Protein AF-A0A934VCU6-F1 (afdb_monomer_lite)

Foldseek 3Di:
DDDDDPPDDDDDDDPPDPLVQFDWDAPVPDPQWIWGADPVDGPDTKIKHQPPPVRLIDIPDPCCVPQQVVLCVVPVDRDDQCPDDDRGHHDSRSVSSVVVCCVPPVVVVVVCVVVDPPDD

Sequence (120 aa):
MAAETASKRAKVNDRWTEYDPPWVEPDGSAPFRYRVESKSMPDLWYLVDLTARNGHGRCSCIHFQTVADPNYRRHGSWIPYAPKRQGVSECKHLRAAWDYHHLHVTVPMMDRFKNGIPAA

pLDDT: mean 73.7, std 18.12, range [33.09, 93.62]

Secondary structure (DSSP, 8-state):
--------------TT----PPPEEE-SSSTTEEEEE-TTSTT-EEEEESSHHHHT-EE-SHHIIIIIHHHHHHH-S---S-SSSSS--S-HHHHHHHHHHIIIIIHHHHHHHHT-PPP-

Radius of gyration: 16.82 Å; chains: 1; bounding box: 47×36×52 Å

Structure (mmCIF, N/CA/C/O backbone):
data_AF-A0A934VCU6-F1
#
_entry.id   AF-A0A934VCU6-F1
#
loop_
_atom_site.group_PDB
_atom_site.id
_atom_site.type_symbol
_atom_site.label_atom_id
_atom_site.label_alt_id
_atom_site.label_comp_id
_atom_site.label_asym_id
_atom_site.label_entity_id
_atom_site.label_seq_id
_atom_site.pdbx_PDB_ins_code
_atom_site.Cartn_x
_atom_site.Cartn_y
_atom_site.Cartn_z
_atom_site.occupancy
_atom_site.B_iso_or_equiv
_atom_site.auth_seq_id
_atom_site.auth_comp_id
_atom_site.auth_asym_id
_atom_site.auth_atom_id
_atom_site.pdbx_PDB_model_num
ATOM 1 N N . MET A 1 1 ? 21.300 2.777 30.089 1.00 36.25 1 MET A N 1
ATOM 2 C CA . MET A 1 1 ? 19.916 2.742 29.57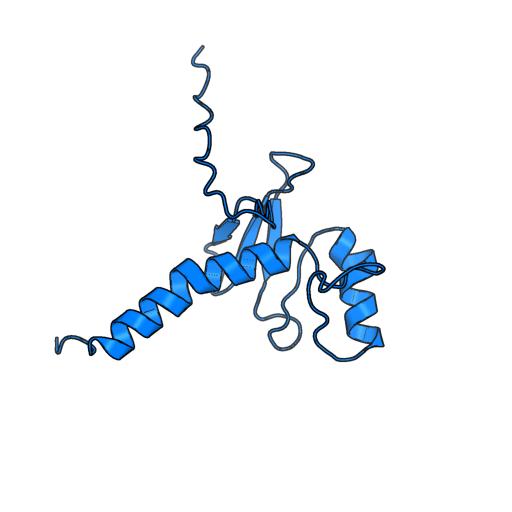5 1.00 36.25 1 MET A CA 1
ATOM 3 C C . MET A 1 1 ? 19.849 3.727 28.420 1.00 36.25 1 MET A C 1
ATOM 5 O O . MET A 1 1 ? 19.792 4.924 28.662 1.00 36.25 1 MET A O 1
ATOM 9 N N . ALA A 1 2 ? 20.041 3.240 27.194 1.00 36.16 2 ALA A N 1
ATOM 10 C CA . ALA A 1 2 ? 20.062 4.070 25.994 1.00 36.16 2 ALA A CA 1
ATOM 11 C C . ALA A 1 2 ? 18.617 4.351 25.563 1.00 36.16 2 ALA A C 1
ATOM 13 O O . ALA A 1 2 ? 17.882 3.417 25.260 1.00 36.16 2 ALA A O 1
ATOM 14 N N . ALA A 1 3 ? 18.205 5.618 25.601 1.00 40.25 3 ALA A N 1
ATOM 15 C CA . ALA A 1 3 ? 16.949 6.058 25.012 1.00 40.25 3 ALA A CA 1
ATOM 16 C C . ALA A 1 3 ? 17.171 6.229 23.506 1.00 40.25 3 ALA A C 1
ATOM 18 O O . ALA A 1 3 ? 17.937 7.089 23.070 1.00 40.25 3 ALA A O 1
ATOM 19 N N . GLU A 1 4 ? 16.545 5.341 22.744 1.00 37.84 4 GLU A N 1
ATOM 20 C CA . GLU A 1 4 ? 16.598 5.258 21.292 1.00 37.84 4 GLU A CA 1
ATOM 21 C C . GLU A 1 4 ? 16.019 6.533 20.665 1.00 37.84 4 GLU A C 1
ATOM 23 O O . GLU A 1 4 ? 14.909 6.975 20.969 1.00 37.84 4 GLU A O 1
ATOM 28 N N . THR A 1 5 ? 16.814 7.176 19.818 1.00 41.59 5 THR A N 1
ATOM 29 C CA . THR A 1 5 ? 16.475 8.419 19.131 1.00 41.59 5 THR A CA 1
ATOM 30 C C . THR A 1 5 ? 15.396 8.171 18.081 1.00 41.59 5 THR A C 1
ATOM 32 O O . THR A 1 5 ? 15.696 7.744 16.968 1.00 41.59 5 THR A O 1
ATOM 35 N N . ALA A 1 6 ? 14.145 8.500 18.406 1.00 40.62 6 ALA A N 1
ATOM 36 C CA . ALA A 1 6 ? 13.079 8.644 17.420 1.00 40.62 6 ALA A CA 1
ATOM 37 C C . ALA A 1 6 ? 13.445 9.767 16.428 1.00 40.62 6 ALA A C 1
ATOM 39 O O . ALA A 1 6 ? 13.388 10.958 16.750 1.00 40.62 6 ALA A O 1
ATOM 40 N N . SER A 1 7 ? 13.867 9.376 15.224 1.00 39.84 7 SER A N 1
ATOM 41 C CA . SER A 1 7 ? 14.200 10.280 14.122 1.00 39.84 7 SER A CA 1
ATOM 42 C C . SER A 1 7 ? 12.960 11.081 13.711 1.00 39.84 7 SER A C 1
ATOM 44 O O . SER A 1 7 ? 11.992 10.542 13.174 1.00 39.84 7 SER A O 1
ATOM 46 N N . LYS A 1 8 ? 12.951 12.385 14.008 1.00 46.06 8 LYS A N 1
ATOM 47 C CA . LYS A 1 8 ? 11.845 13.285 13.656 1.00 46.06 8 L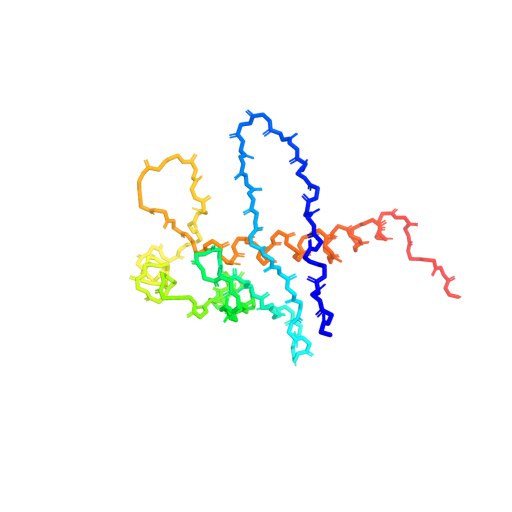YS A CA 1
ATOM 48 C C . LYS A 1 8 ? 11.832 13.514 12.140 1.00 46.06 8 LYS A C 1
ATOM 50 O O . LYS A 1 8 ? 12.736 14.136 11.591 1.00 46.06 8 LYS A O 1
ATOM 55 N N . ARG A 1 9 ? 10.778 13.019 11.484 1.00 51.84 9 ARG A N 1
ATOM 56 C CA . ARG A 1 9 ? 10.497 13.138 10.043 1.00 51.84 9 ARG A CA 1
ATOM 57 C C . ARG A 1 9 ? 10.503 14.602 9.579 1.00 51.84 9 ARG A C 1
ATOM 59 O O . ARG A 1 9 ? 9.825 15.445 10.167 1.00 51.84 9 ARG A O 1
ATOM 66 N N . ALA A 1 10 ? 11.214 14.894 8.490 1.00 39.88 10 ALA A N 1
ATOM 67 C CA . ALA A 1 10 ? 11.125 16.185 7.815 1.00 39.88 10 ALA A CA 1
ATOM 68 C C . ALA A 1 10 ? 9.755 16.317 7.125 1.00 39.88 10 ALA A C 1
ATOM 70 O O . ALA A 1 10 ? 9.396 15.501 6.274 1.00 39.88 10 ALA A O 1
ATOM 71 N N . LYS A 1 11 ? 8.978 17.333 7.518 1.00 39.59 11 LYS A N 1
ATOM 72 C CA . LYS A 1 11 ? 7.692 17.670 6.895 1.00 39.59 11 LYS A CA 1
ATOM 73 C C . LYS A 1 11 ? 7.946 18.368 5.560 1.00 39.59 11 LYS A C 1
ATOM 75 O O . LYS A 1 11 ? 8.466 19.481 5.547 1.00 39.59 11 LYS A O 1
ATOM 80 N N . VAL A 1 12 ? 7.565 17.738 4.452 1.00 38.97 12 VAL A N 1
ATOM 81 C CA . VAL A 1 12 ? 7.531 18.392 3.137 1.00 38.97 12 VAL A CA 1
ATOM 82 C C . VAL A 1 12 ? 6.135 18.987 2.968 1.00 38.97 12 VAL A C 1
ATOM 84 O O . VAL A 1 12 ? 5.142 18.264 2.955 1.00 38.97 12 VAL A O 1
ATOM 87 N N . ASN A 1 13 ? 6.066 20.317 2.972 1.00 33.09 13 ASN A N 1
ATOM 88 C CA . ASN A 1 13 ? 4.831 21.097 3.008 1.00 33.09 13 ASN A CA 1
ATOM 89 C C . ASN A 1 13 ? 4.371 21.441 1.586 1.00 33.09 13 ASN A C 1
ATOM 91 O O . ASN A 1 13 ? 5.097 22.139 0.886 1.00 33.09 13 ASN A O 1
ATOM 95 N N . ASP A 1 14 ? 3.136 21.074 1.234 1.00 34.66 14 ASP A N 1
ATOM 96 C CA . ASP A 1 14 ? 2.368 21.729 0.172 1.00 34.66 14 ASP A CA 1
ATOM 97 C C . ASP A 1 14 ? 1.000 22.176 0.704 1.00 34.66 14 ASP A C 1
ATOM 99 O O . ASP A 1 14 ? 0.301 21.479 1.443 1.00 34.66 14 ASP A O 1
ATOM 103 N N . ARG A 1 15 ? 0.644 23.406 0.335 1.00 35.72 15 ARG A N 1
ATOM 104 C CA . ARG A 1 15 ? -0.196 24.365 1.075 1.00 35.72 15 ARG A CA 1
ATOM 105 C C . ARG A 1 15 ? -1.673 23.983 1.306 1.00 35.72 15 ARG A C 1
ATOM 107 O O . ARG A 1 15 ? -2.372 24.768 1.935 1.00 35.72 15 ARG A O 1
ATOM 114 N N . TRP A 1 16 ? -2.163 22.820 0.860 1.00 42.25 16 TRP A N 1
ATOM 115 C CA . TRP A 1 16 ? -3.594 22.453 0.977 1.00 42.25 16 TRP A CA 1
ATOM 116 C C . TRP A 1 16 ? -3.902 20.970 1.257 1.00 42.25 16 TRP A C 1
ATOM 118 O O . TRP A 1 16 ? -5.068 20.575 1.291 1.00 42.25 16 TRP A O 1
ATOM 128 N N . THR A 1 17 ? -2.888 20.153 1.533 1.00 46.00 17 THR A N 1
ATOM 129 C CA . THR A 1 17 ? -3.035 18.745 1.920 1.00 46.00 17 THR A CA 1
ATOM 130 C C . THR A 1 17 ? -1.907 18.391 2.879 1.00 46.00 17 THR A C 1
ATOM 132 O O . THR A 1 17 ? -0.819 18.053 2.425 1.00 46.00 17 THR A O 1
ATOM 135 N N . GLU A 1 18 ? -2.145 18.381 4.196 1.00 54.25 18 GLU A N 1
ATOM 136 C CA . GLU A 1 18 ? -1.272 17.614 5.105 1.00 54.25 18 GLU A CA 1
ATOM 137 C C . GLU A 1 18 ? -1.600 16.122 4.893 1.00 54.25 18 GLU A C 1
ATOM 139 O O . GLU A 1 18 ? -2.169 15.427 5.738 1.00 54.25 18 GLU A O 1
ATOM 144 N N . TYR A 1 19 ? -1.345 15.641 3.671 1.00 59.62 19 TYR A N 1
ATOM 145 C CA . TYR A 1 19 ? -1.252 14.228 3.371 1.00 59.62 19 TYR A CA 1
ATOM 146 C C . TYR A 1 19 ? 0.046 13.766 4.020 1.00 59.62 19 TYR A C 1
ATOM 148 O O . TYR A 1 19 ? 1.119 13.824 3.433 1.00 59.62 19 TYR A O 1
ATOM 156 N N . ASP A 1 20 ? -0.069 13.409 5.293 1.00 66.81 20 ASP A N 1
ATOM 157 C CA . ASP A 1 20 ? 0.977 12.775 6.082 1.00 66.81 20 ASP A CA 1
ATOM 158 C C . ASP A 1 20 ? 0.714 11.265 6.039 1.00 66.81 20 ASP A C 1
ATOM 160 O O . ASP A 1 20 ? -0.057 10.758 6.874 1.00 66.81 20 ASP A O 1
ATOM 164 N N . PRO A 1 21 ? 1.230 10.563 5.005 1.00 70.38 21 PRO A N 1
ATOM 165 C CA . PRO A 1 21 ? 0.999 9.142 4.853 1.00 70.38 21 PRO A CA 1
ATOM 166 C C . PRO A 1 21 ? 1.643 8.396 6.025 1.00 70.38 21 PRO A C 1
ATOM 168 O O . PRO A 1 21 ? 2.738 8.780 6.456 1.00 70.38 21 PRO A O 1
ATOM 171 N N . PRO A 1 22 ? 0.989 7.337 6.533 1.00 80.62 22 PRO A N 1
ATOM 172 C CA . PRO A 1 22 ? 1.596 6.441 7.509 1.00 80.62 22 PRO A CA 1
ATOM 173 C C . PRO A 1 22 ? 2.914 5.868 6.985 1.00 80.62 22 PRO A C 1
ATOM 175 O O . PRO A 1 22 ? 3.169 5.869 5.778 1.00 80.62 22 PRO A O 1
ATOM 178 N N . TRP A 1 23 ? 3.744 5.377 7.900 1.00 86.31 23 TRP A N 1
ATOM 179 C CA . TRP A 1 23 ? 4.975 4.702 7.527 1.00 86.31 23 TRP A CA 1
ATOM 180 C C . TRP A 1 23 ? 4.667 3.405 6.769 1.00 86.31 23 TRP A C 1
ATOM 182 O O . TRP A 1 23 ? 3.729 2.684 7.120 1.00 86.31 23 TRP A O 1
ATOM 192 N N . VAL A 1 24 ? 5.424 3.142 5.703 1.00 90.38 24 VAL A N 1
ATOM 193 C CA . VAL A 1 24 ? 5.220 2.003 4.802 1.00 90.38 24 VAL A CA 1
ATOM 194 C C . VAL A 1 24 ? 6.548 1.299 4.584 1.00 90.38 24 VAL A C 1
ATOM 196 O O . VAL A 1 24 ? 7.542 1.933 4.235 1.00 90.38 24 VAL A O 1
ATOM 199 N N . GLU A 1 25 ? 6.53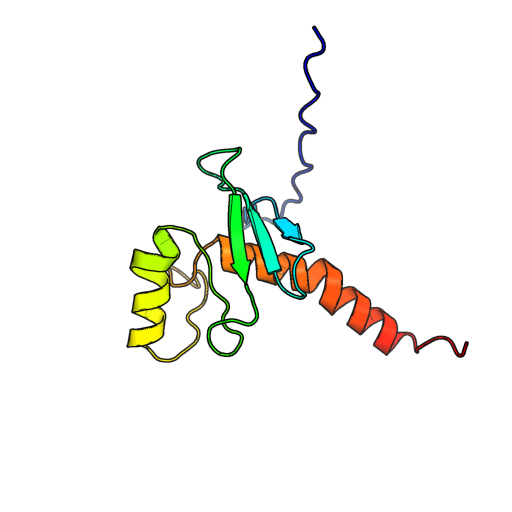4 -0.021 4.720 1.00 91.94 25 GLU A N 1
ATOM 200 C CA . GLU A 1 25 ? 7.679 -0.884 4.449 1.00 91.94 25 GLU A CA 1
ATOM 201 C C . GLU A 1 25 ? 7.271 -2.061 3.565 1.00 91.94 25 GLU A C 1
ATOM 203 O O . GLU A 1 25 ? 6.159 -2.572 3.708 1.00 91.94 25 GLU A O 1
ATOM 208 N N . PRO A 1 26 ? 8.140 -2.539 2.663 1.00 90.44 26 PRO A N 1
ATOM 209 C CA . PRO A 1 26 ? 7.904 -3.801 1.978 1.00 90.44 26 PRO A CA 1
ATOM 210 C C . PRO A 1 26 ? 7.950 -4.958 2.985 1.00 90.44 26 PRO A C 1
ATOM 212 O O . PRO A 1 26 ? 8.829 -5.022 3.839 1.00 90.44 26 PRO A O 1
ATOM 215 N N . ASP A 1 27 ? 7.012 -5.896 2.870 1.00 88.25 27 ASP A N 1
ATOM 216 C CA . ASP A 1 27 ? 6.941 -7.066 3.759 1.00 88.25 27 ASP A CA 1
ATOM 217 C C . ASP A 1 27 ? 8.061 -8.089 3.476 1.00 88.25 27 ASP A C 1
ATOM 219 O O . ASP A 1 27 ? 8.383 -8.931 4.307 1.00 88.25 27 ASP A O 1
ATOM 223 N N . GLY A 1 28 ? 8.651 -8.045 2.278 1.00 83.31 28 GLY A N 1
ATOM 224 C CA . GLY A 1 28 ? 9.707 -8.965 1.840 1.00 83.31 28 GLY A CA 1
ATOM 225 C C . GLY A 1 28 ? 9.224 -10.383 1.500 1.00 83.31 28 GLY A C 1
ATOM 226 O O . GLY A 1 28 ? 9.918 -11.092 0.778 1.00 83.31 28 GLY A O 1
ATOM 227 N N . SER A 1 29 ? 8.029 -10.786 1.948 1.00 83.50 29 SER A N 1
ATOM 228 C CA . SER A 1 29 ? 7.469 -12.122 1.687 1.00 83.50 29 SER A CA 1
ATOM 229 C C . SER A 1 29 ? 6.970 -12.323 0.253 1.00 83.50 29 SER A C 1
ATOM 231 O O . SER A 1 29 ? 7.041 -13.429 -0.280 1.00 83.50 29 SER A O 1
ATOM 233 N N . ALA A 1 30 ? 6.446 -11.269 -0.377 1.00 82.88 30 ALA A N 1
ATOM 234 C CA . ALA A 1 30 ? 5.908 -11.311 -1.730 1.00 82.88 30 ALA A CA 1
ATOM 235 C C . ALA A 1 30 ? 6.029 -9.940 -2.415 1.00 82.88 30 ALA A C 1
ATOM 237 O O . ALA A 1 30 ? 5.992 -8.905 -1.737 1.00 82.88 30 ALA A O 1
ATOM 238 N N . PRO A 1 31 ? 6.131 -9.903 -3.757 1.00 83.31 31 PRO A N 1
ATOM 239 C CA . PRO A 1 31 ? 6.074 -8.648 -4.494 1.00 83.31 31 PRO A CA 1
ATOM 240 C C . PRO A 1 31 ? 4.719 -7.960 -4.266 1.00 83.31 31 PRO A C 1
ATOM 242 O O . PRO A 1 31 ? 3.690 -8.622 -4.133 1.00 83.31 31 PRO A O 1
ATOM 245 N N . PHE A 1 32 ? 4.723 -6.625 -4.220 1.00 86.75 32 PHE A N 1
ATOM 246 C CA . PHE A 1 32 ? 3.537 -5.780 -3.997 1.00 86.75 32 PHE A CA 1
ATOM 247 C C . PHE A 1 32 ? 2.827 -5.956 -2.638 1.00 86.75 32 PHE A C 1
ATOM 249 O O . PHE A 1 32 ? 1.685 -5.510 -2.475 1.00 86.75 32 PHE A O 1
ATOM 256 N N . ARG A 1 33 ? 3.497 -6.570 -1.651 1.00 92.00 33 ARG A N 1
ATOM 257 C CA . ARG A 1 33 ? 3.048 -6.593 -0.254 1.00 92.00 33 ARG A CA 1
ATOM 258 C C . ARG A 1 33 ? 3.808 -5.603 0.610 1.00 92.00 33 ARG A C 1
ATOM 260 O O . ARG A 1 33 ? 5.038 -5.554 0.602 1.00 92.00 33 ARG A O 1
ATOM 267 N N . TYR A 1 34 ? 3.043 -4.867 1.403 1.00 92.00 34 TYR A N 1
ATOM 268 C CA . TYR A 1 34 ? 3.525 -3.792 2.252 1.00 92.00 34 TYR A CA 1
ATOM 269 C C . TYR A 1 34 ? 2.962 -3.920 3.659 1.00 92.00 34 TYR A C 1
ATOM 271 O O . TYR A 1 34 ? 1.813 -4.317 3.857 1.00 92.00 34 TYR A O 1
ATOM 279 N N . ARG A 1 35 ? 3.763 -3.529 4.640 1.00 93.50 35 ARG A N 1
ATOM 280 C CA . ARG A 1 35 ? 3.345 -3.282 6.012 1.00 93.50 35 ARG A CA 1
ATOM 281 C C . ARG A 1 35 ? 3.185 -1.785 6.179 1.00 93.50 35 ARG A C 1
ATOM 283 O O . ARG A 1 35 ? 4.069 -1.018 5.809 1.00 93.50 35 ARG A O 1
ATOM 290 N N . VAL A 1 36 ? 2.045 -1.378 6.711 1.00 91.00 36 VAL A N 1
ATOM 291 C CA . VAL A 1 36 ? 1.714 0.029 6.908 1.00 91.00 36 VAL A CA 1
ATOM 292 C C . VAL A 1 36 ? 1.378 0.260 8.368 1.00 91.00 36 VAL A C 1
ATOM 294 O O . VAL A 1 36 ? 0.489 -0.399 8.908 1.00 91.00 36 VAL A O 1
ATOM 297 N N . GLU A 1 37 ? 2.073 1.196 8.996 1.00 89.88 37 GLU A N 1
ATOM 298 C CA . GLU A 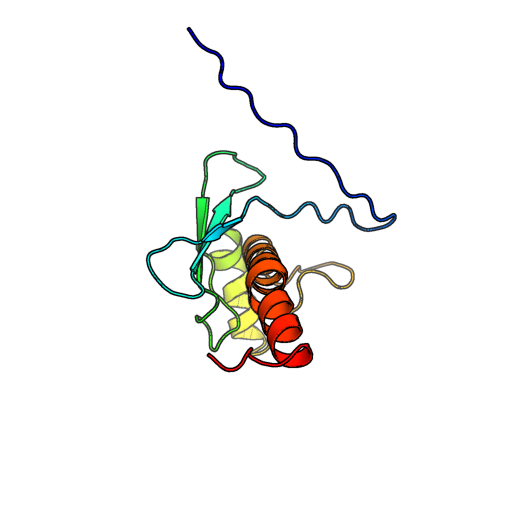1 37 ? 1.873 1.526 10.401 1.00 89.88 37 GLU A CA 1
ATOM 299 C C . GLU A 1 37 ? 0.544 2.267 10.623 1.00 89.88 37 GLU A C 1
ATOM 301 O O . GLU A 1 37 ? 0.105 3.114 9.836 1.00 89.88 37 GLU A O 1
ATOM 306 N N . SER A 1 38 ? -0.118 1.957 11.730 1.00 85.00 38 SER A N 1
ATOM 307 C CA . SER A 1 38 ? -1.292 2.671 12.202 1.00 85.00 38 SER A CA 1
ATOM 308 C C . SER A 1 38 ? -0.905 4.038 12.758 1.00 85.00 38 SER A C 1
ATOM 310 O O . SER A 1 38 ? -0.258 4.151 13.792 1.00 85.00 38 SER A O 1
ATOM 312 N N . LYS A 1 39 ? -1.427 5.114 12.165 1.00 78.62 39 LYS A N 1
ATOM 313 C CA . LYS A 1 39 ? -1.206 6.472 12.699 1.00 78.62 39 LYS A CA 1
ATOM 314 C C . LYS A 1 39 ? -1.789 6.682 14.104 1.00 78.62 39 LYS A C 1
ATOM 316 O O . LYS A 1 39 ? -1.314 7.524 14.856 1.00 78.62 39 LYS A O 1
ATOM 321 N N . SER A 1 40 ? -2.864 5.970 14.434 1.00 79.75 40 SER A N 1
ATOM 322 C CA . SER A 1 40 ? -3.550 6.105 15.725 1.00 79.75 40 SER A CA 1
ATOM 323 C C . SER A 1 40 ? -2.892 5.297 16.841 1.00 79.75 40 SER A 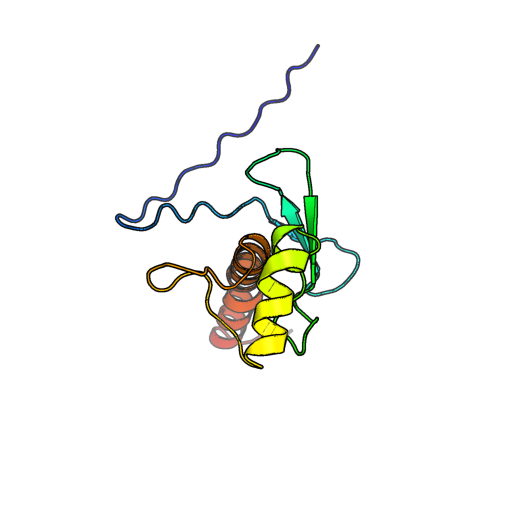C 1
ATOM 325 O O . SER A 1 40 ? -3.146 5.575 18.006 1.00 79.75 40 SER A O 1
ATOM 327 N N . MET A 1 41 ? -2.101 4.285 16.486 1.00 82.69 41 MET A N 1
ATOM 328 C CA . MET A 1 41 ? -1.424 3.397 17.424 1.00 82.69 41 MET A CA 1
ATOM 329 C C . MET A 1 41 ? -0.053 3.067 16.831 1.00 82.69 41 MET A C 1
ATOM 331 O O . MET A 1 41 ? 0.014 2.137 16.023 1.00 82.69 41 MET A O 1
ATOM 335 N N . PRO A 1 42 ? 0.999 3.834 17.172 1.00 76.50 42 PRO A N 1
ATOM 336 C CA . PRO A 1 42 ? 2.354 3.458 16.781 1.00 76.50 42 PRO A CA 1
ATOM 337 C C . PRO A 1 42 ? 2.637 2.035 17.289 1.00 76.50 42 PRO A C 1
ATOM 339 O O . PRO A 1 42 ? 2.052 1.626 18.291 1.00 76.50 42 PRO A O 1
ATOM 342 N N . ASP A 1 43 ? 3.439 1.265 16.558 1.00 84.75 43 ASP A N 1
ATOM 343 C CA . ASP A 1 43 ? 3.700 -0.183 16.745 1.00 84.75 43 ASP A CA 1
ATOM 344 C C . ASP A 1 43 ? 2.647 -1.153 16.183 1.00 84.75 43 ASP A C 1
ATOM 346 O O . ASP A 1 43 ? 2.924 -2.349 16.044 1.00 84.75 43 ASP A O 1
ATOM 350 N N . LEU A 1 44 ? 1.452 -0.687 15.805 1.00 88.38 44 LEU A N 1
ATOM 351 C CA . LEU A 1 44 ? 0.482 -1.548 15.128 1.00 88.38 44 LEU A CA 1
ATOM 352 C C . LEU A 1 44 ? 0.669 -1.489 13.613 1.00 88.38 44 LEU A C 1
ATOM 354 O O . LEU A 1 44 ? 0.435 -0.457 12.984 1.00 88.38 44 LEU A O 1
ATOM 358 N N . TRP A 1 45 ? 0.981 -2.634 13.013 1.00 91.31 45 TRP A N 1
ATOM 359 C CA . TRP A 1 45 ? 1.196 -2.758 11.574 1.00 91.31 45 TRP A CA 1
ATOM 360 C C . TRP A 1 45 ? 0.046 -3.483 10.886 1.00 91.31 45 TRP A C 1
ATOM 362 O O . TRP A 1 45 ? -0.420 -4.534 11.330 1.00 91.31 45 TRP A O 1
ATOM 372 N N . TYR A 1 46 ? -0.388 -2.940 9.753 1.00 92.38 46 TYR A N 1
ATOM 373 C CA . TYR A 1 46 ? -1.372 -3.557 8.878 1.00 92.38 46 TYR A CA 1
ATOM 374 C C . TYR A 1 46 ? -0.709 -4.091 7.620 1.00 92.38 46 TYR A C 1
ATOM 376 O O . TYR A 1 46 ? 0.092 -3.409 6.985 1.00 92.38 46 TYR A O 1
ATOM 384 N N . LEU A 1 47 ? -1.107 -5.293 7.220 1.00 93.62 47 LEU A N 1
ATOM 385 C CA . LEU A 1 47 ? -0.678 -5.884 5.967 1.00 93.62 47 LEU A CA 1
ATOM 386 C C . LEU A 1 47 ? -1.544 -5.336 4.831 1.00 93.62 47 LEU A C 1
ATOM 388 O O . LEU A 1 47 ? -2.778 -5.324 4.916 1.00 93.62 47 LEU A O 1
ATOM 392 N N . VAL A 1 48 ? -0.886 -4.898 3.767 1.00 92.44 48 VAL A N 1
ATOM 393 C CA . VAL A 1 48 ? -1.492 -4.404 2.539 1.00 92.44 48 VAL A CA 1
ATOM 394 C C . VAL A 1 48 ? -0.949 -5.206 1.362 1.00 92.44 48 VAL A C 1
ATOM 396 O O . VAL A 1 48 ? 0.253 -5.237 1.125 1.00 92.44 48 VAL A O 1
ATOM 399 N N . ASP A 1 49 ? -1.841 -5.847 0.618 1.00 92.12 49 ASP A N 1
ATOM 400 C CA . ASP A 1 49 ? -1.525 -6.583 -0.605 1.00 92.12 49 ASP A CA 1
ATOM 401 C C . ASP A 1 49 ? -2.155 -5.845 -1.784 1.00 92.12 49 ASP A C 1
ATOM 403 O O . ASP A 1 49 ? -3.381 -5.800 -1.876 1.00 92.12 49 ASP A O 1
ATOM 407 N N . LEU A 1 50 ? -1.346 -5.241 -2.660 1.00 88.69 50 LEU A N 1
ATOM 408 C CA . LEU A 1 50 ? -1.857 -4.454 -3.790 1.00 88.69 50 LEU A CA 1
ATOM 409 C C . LEU A 1 50 ? -2.379 -5.324 -4.945 1.00 88.69 50 LEU A C 1
ATOM 411 O O . LEU A 1 50 ? -3.141 -4.833 -5.772 1.00 88.69 50 LEU A O 1
ATOM 415 N N . THR A 1 51 ? -2.022 -6.611 -4.997 1.00 88.50 51 THR A N 1
ATOM 416 C CA . THR A 1 51 ? -2.453 -7.525 -6.075 1.00 88.50 51 THR A CA 1
ATOM 417 C C . THR A 1 51 ? -3.881 -8.027 -5.883 1.00 88.50 51 THR A C 1
ATOM 419 O O . THR A 1 51 ? -4.574 -8.382 -6.840 1.00 88.50 51 THR A O 1
ATOM 422 N N . ALA A 1 52 ? -4.347 -8.036 -4.635 1.00 84.56 52 ALA A N 1
ATOM 423 C CA . ALA A 1 52 ? -5.676 -8.500 -4.282 1.00 84.56 52 ALA A CA 1
ATOM 424 C C . ALA A 1 52 ? -6.784 -7.641 -4.923 1.00 84.56 52 ALA A C 1
ATOM 426 O O . ALA A 1 52 ? -6.565 -6.505 -5.340 1.00 84.56 52 ALA A O 1
ATOM 427 N N . ARG A 1 53 ? -8.008 -8.187 -4.978 1.00 77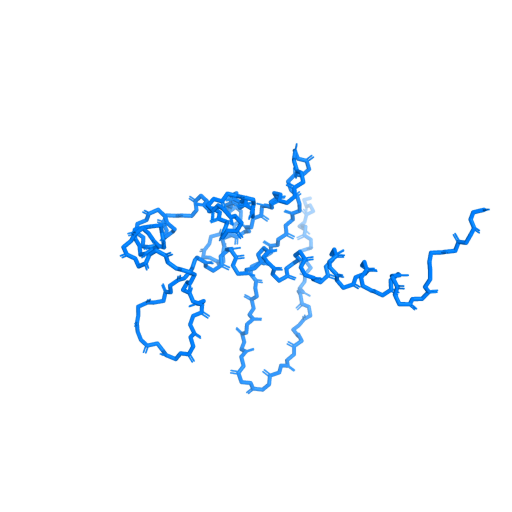.88 53 ARG A N 1
ATOM 428 C CA . ARG A 1 53 ? -9.187 -7.522 -5.570 1.00 77.88 53 ARG A CA 1
ATOM 429 C C . ARG A 1 53 ? -8.934 -7.032 -7.003 1.00 77.88 53 ARG A C 1
ATOM 431 O O . ARG A 1 53 ? -9.204 -5.877 -7.300 1.00 77.88 53 ARG A O 1
ATOM 438 N N . ASN A 1 54 ? -8.410 -7.893 -7.876 1.00 78.69 54 ASN A N 1
ATOM 439 C CA . ASN A 1 54 ? -8.086 -7.548 -9.268 1.00 78.69 54 ASN A CA 1
ATOM 440 C C . ASN A 1 54 ? -7.173 -6.309 -9.386 1.00 78.69 54 ASN A C 1
ATOM 442 O O . ASN A 1 54 ? -7.365 -5.483 -10.272 1.00 78.69 54 ASN A O 1
ATOM 446 N N . GLY A 1 55 ? -6.211 -6.151 -8.470 1.00 77.31 55 GLY A N 1
ATOM 447 C CA . GLY A 1 55 ? -5.308 -4.998 -8.458 1.00 77.31 55 GLY A CA 1
ATOM 448 C C . GLY A 1 55 ? -5.857 -3.743 -7.772 1.00 77.31 55 GLY A C 1
ATOM 449 O O . GLY A 1 55 ? -5.242 -2.690 -7.876 1.00 77.31 55 GLY A O 1
ATOM 450 N N . HIS A 1 56 ? -6.987 -3.816 -7.060 1.00 78.12 56 HIS A N 1
ATOM 451 C CA . HIS A 1 56 ? -7.481 -2.710 -6.219 1.00 78.12 56 HIS A CA 1
ATOM 452 C C . HIS A 1 56 ? -6.963 -2.761 -4.773 1.00 78.12 56 HIS A C 1
ATOM 454 O O . HIS A 1 56 ? -7.178 -1.839 -3.988 1.00 78.12 56 HIS A O 1
ATOM 460 N N . GLY A 1 57 ? -6.260 -3.833 -4.428 1.00 87.12 57 GLY A N 1
ATOM 461 C CA . GLY A 1 57 ? -5.582 -4.024 -3.163 1.00 87.12 57 GLY A CA 1
ATOM 462 C C . GLY A 1 57 ? -6.492 -4.400 -1.990 1.00 87.12 57 GLY A C 1
ATOM 463 O O . GLY A 1 57 ? -7.696 -4.138 -1.952 1.00 87.12 57 GLY A O 1
ATOM 464 N N . ARG A 1 58 ? -5.898 -5.054 -0.993 1.00 88.94 58 ARG A N 1
ATOM 465 C CA . ARG A 1 58 ? -6.534 -5.504 0.249 1.00 88.94 58 ARG A CA 1
ATOM 466 C C . ARG A 1 58 ? -5.720 -5.045 1.447 1.00 88.94 58 ARG A C 1
ATOM 468 O O . ARG A 1 58 ? -4.503 -5.150 1.431 1.00 88.94 58 ARG A O 1
ATOM 475 N N . CYS A 1 59 ? -6.393 -4.596 2.504 1.00 90.38 59 CYS A N 1
ATOM 476 C CA . CYS A 1 59 ? -5.752 -4.219 3.763 1.00 90.38 59 CYS A CA 1
ATOM 477 C C . CYS A 1 59 ? -6.320 -5.026 4.937 1.00 90.38 59 CYS A C 1
ATOM 479 O O . CYS A 1 59 ? -7.508 -5.342 4.961 1.00 90.38 59 CYS A O 1
ATOM 481 N N . SER A 1 60 ? -5.494 -5.341 5.936 1.00 91.50 60 SER A N 1
ATOM 482 C CA . SER A 1 60 ? -5.950 -5.975 7.179 1.00 91.50 60 SER A CA 1
ATOM 483 C C . SER A 1 60 ? -6.587 -4.998 8.181 1.00 91.50 60 SER A C 1
ATOM 485 O O . SER A 1 60 ? -7.116 -5.448 9.193 1.00 91.50 60 SER A O 1
ATOM 487 N N . CYS A 1 61 ? -6.587 -3.685 7.901 1.00 89.50 61 CYS A N 1
ATOM 488 C CA . CYS A 1 61 ? -7.151 -2.652 8.779 1.00 89.50 61 CYS A CA 1
ATOM 489 C C . CYS A 1 61 ? -8.651 -2.895 9.048 1.00 89.50 61 CYS A C 1
ATOM 491 O O . CYS A 1 61 ? -9.404 -3.230 8.133 1.00 89.50 61 CYS A O 1
ATOM 493 N N . ILE A 1 62 ? -9.118 -2.656 10.281 1.00 87.19 62 ILE A N 1
ATOM 494 C CA . ILE A 1 62 ? -10.538 -2.843 10.655 1.00 87.19 62 ILE A CA 1
ATOM 495 C C . ILE A 1 62 ? -11.453 -2.022 9.739 1.00 87.19 62 ILE A C 1
ATOM 497 O O . ILE A 1 62 ? -12.439 -2.533 9.222 1.00 87.19 62 ILE A O 1
ATOM 501 N N . HIS A 1 63 ? -11.077 -0.771 9.460 1.00 84.69 63 HIS A N 1
ATOM 502 C CA . HIS A 1 63 ? -11.817 0.102 8.549 1.00 84.69 63 HIS A CA 1
ATOM 503 C C . HIS A 1 63 ? -11.958 -0.483 7.133 1.00 84.69 63 HIS A C 1
ATOM 505 O O . HIS A 1 63 ? -12.971 -0.276 6.468 1.00 84.69 63 HIS A O 1
ATOM 511 N N . PHE A 1 64 ? -10.962 -1.231 6.655 1.00 87.12 64 PHE A N 1
ATOM 512 C CA . PHE A 1 64 ? -11.057 -1.887 5.358 1.00 87.12 64 PHE A CA 1
ATOM 513 C C . PHE A 1 64 ? -12.108 -2.987 5.403 1.00 87.12 64 PHE A C 1
ATOM 515 O O . PHE A 1 64 ? -12.966 -3.040 4.529 1.00 87.12 64 PHE A O 1
ATOM 522 N N . GLN A 1 65 ? -12.075 -3.820 6.440 1.00 86.56 65 GLN A N 1
ATOM 523 C CA . GLN A 1 65 ? -13.002 -4.938 6.580 1.00 86.56 65 GLN A CA 1
ATOM 524 C C . GLN A 1 65 ? -14.453 -4.474 6.754 1.00 86.56 65 GLN A C 1
ATOM 526 O O . GLN A 1 65 ? -15.359 -5.090 6.201 1.00 86.56 65 GLN A O 1
ATOM 531 N N . THR A 1 66 ? -14.680 -3.381 7.487 1.00 83.25 66 THR A N 1
ATOM 532 C CA . THR A 1 66 ? -16.032 -2.920 7.833 1.00 83.25 66 THR A CA 1
ATOM 533 C C . THR A 1 66 ? -16.606 -1.879 6.875 1.00 83.25 66 THR A C 1
ATOM 535 O O . THR A 1 66 ? -17.824 -1.745 6.805 1.00 83.25 66 THR A O 1
ATOM 538 N N . VAL A 1 67 ? -15.767 -1.148 6.130 1.00 80.38 67 VAL A N 1
ATOM 539 C CA . VAL A 1 67 ? -16.215 -0.038 5.267 1.00 80.38 67 VAL A CA 1
ATOM 540 C C . VAL A 1 67 ? -15.700 -0.181 3.838 1.00 80.38 67 VAL A C 1
ATOM 542 O O . VAL A 1 67 ? -16.495 -0.222 2.901 1.00 80.38 67 VAL A O 1
ATOM 545 N N . ALA A 1 68 ? -14.382 -0.281 3.638 1.00 78.06 68 ALA A N 1
ATOM 546 C CA . ALA A 1 68 ? -13.813 -0.194 2.288 1.00 78.06 68 ALA A CA 1
ATOM 547 C C . ALA A 1 68 ? -14.097 -1.431 1.411 1.00 78.06 68 ALA A C 1
ATOM 549 O O . ALA A 1 68 ? -14.345 -1.285 0.214 1.00 78.06 68 ALA A O 1
ATOM 550 N N . ASP A 1 69 ? -14.061 -2.643 1.972 1.00 81.56 69 ASP A N 1
ATOM 551 C CA . ASP A 1 69 ? -14.368 -3.876 1.238 1.00 81.56 69 ASP A CA 1
ATOM 552 C C . ASP A 1 69 ? -15.863 -4.012 0.917 1.00 81.56 69 ASP A C 1
ATOM 554 O O . ASP A 1 69 ? -16.192 -4.240 -0.250 1.00 81.56 69 ASP A O 1
ATOM 558 N N . PRO A 1 70 ? -16.788 -3.772 1.869 1.00 79.88 70 PRO A N 1
ATOM 559 C CA . PRO A 1 70 ? -18.215 -3.730 1.558 1.00 79.88 70 PRO A CA 1
ATOM 560 C C . PRO A 1 70 ? -18.573 -2.677 0.504 1.00 79.88 70 PRO A C 1
ATOM 562 O O . PRO A 1 70 ? -19.342 -2.972 -0.411 1.00 79.88 70 PRO A O 1
ATOM 565 N N . ASN A 1 71 ? -17.986 -1.475 0.574 1.00 76.50 71 ASN A N 1
ATOM 566 C CA . ASN A 1 71 ? -18.239 -0.424 -0.415 1.00 76.50 71 ASN A CA 1
ATOM 567 C C . ASN A 1 71 ? -17.778 -0.840 -1.815 1.00 76.50 71 ASN A C 1
ATOM 569 O O . ASN A 1 71 ? -18.521 -0.667 -2.779 1.00 76.50 71 ASN A O 1
ATOM 573 N N . TYR A 1 72 ? -16.597 -1.451 -1.935 1.00 75.88 72 TYR A N 1
ATOM 574 C CA . TYR A 1 72 ? -16.130 -1.966 -3.219 1.00 75.88 72 TYR A CA 1
ATOM 575 C C . TYR A 1 72 ? -17.037 -3.063 -3.774 1.00 75.88 72 TYR A C 1
ATOM 577 O O . TYR A 1 72 ? -17.408 -3.015 -4.942 1.00 75.88 72 TYR A O 1
ATOM 585 N N . ARG A 1 73 ? -17.456 -4.021 -2.936 1.00 78.38 73 ARG A N 1
ATOM 586 C CA . ARG A 1 73 ? -18.396 -5.073 -3.356 1.00 78.38 73 ARG A CA 1
ATOM 587 C C . ARG A 1 73 ? -19.734 -4.499 -3.819 1.00 78.38 73 ARG A C 1
ATOM 589 O O . ARG A 1 73 ? -20.333 -5.042 -4.737 1.00 78.38 73 ARG A O 1
ATOM 596 N N . ARG A 1 74 ? -20.197 -3.413 -3.193 1.00 77.31 74 ARG A N 1
ATOM 597 C CA . ARG A 1 74 ? -21.475 -2.768 -3.520 1.00 77.31 74 ARG A CA 1
ATOM 598 C C . ARG A 1 74 ? -21.434 -1.988 -4.832 1.00 77.31 74 ARG A C 1
ATOM 600 O O . ARG A 1 74 ? -22.418 -1.999 -5.562 1.00 77.31 74 ARG A O 1
ATOM 607 N N . HIS A 1 75 ? -20.338 -1.287 -5.105 1.00 73.44 75 HIS A N 1
ATOM 608 C CA . HIS A 1 75 ? -20.231 -0.400 -6.266 1.00 73.44 75 HIS A CA 1
ATOM 609 C C . HIS A 1 75 ? -19.519 -1.040 -7.463 1.00 73.44 75 HIS A C 1
ATOM 611 O O . HIS A 1 75 ? -19.636 -0.529 -8.573 1.00 73.44 75 HIS A O 1
ATOM 617 N N . GLY A 1 76 ? -18.803 -2.150 -7.258 1.00 67.94 76 GLY A N 1
ATOM 618 C CA . GLY A 1 76 ? -18.109 -2.891 -8.316 1.00 67.94 76 GLY A CA 1
ATOM 619 C C . GLY A 1 76 ? -16.967 -2.119 -8.983 1.00 67.94 76 GLY A C 1
ATOM 620 O O . GLY A 1 76 ? -16.443 -2.565 -9.998 1.00 67.94 76 GLY A O 1
ATOM 621 N N . SER A 1 77 ? -16.589 -0.961 -8.443 1.00 66.88 77 SER A N 1
ATOM 622 C CA . SER A 1 77 ? -15.603 -0.058 -9.025 1.00 66.88 77 SER A CA 1
ATOM 623 C C . SER A 1 77 ? -14.660 0.502 -7.965 1.00 66.88 77 SER A C 1
ATOM 625 O O . SER A 1 77 ? -14.944 0.487 -6.763 1.00 66.88 77 SER A O 1
ATOM 627 N N . TRP A 1 78 ? -13.503 0.975 -8.429 1.00 65.81 78 TRP A N 1
ATOM 628 C CA . TRP A 1 78 ? -12.539 1.694 -7.605 1.00 65.81 78 TRP A CA 1
ATOM 629 C C . TRP A 1 78 ? -13.145 3.001 -7.105 1.00 65.81 78 TRP A C 1
ATOM 631 O O . TRP A 1 78 ? -13.617 3.813 -7.902 1.00 65.81 78 TRP A O 1
ATOM 641 N N . ILE A 1 79 ? -13.111 3.216 -5.790 1.00 66.06 79 ILE A N 1
ATOM 642 C CA . ILE A 1 79 ? -13.684 4.410 -5.186 1.00 66.06 79 ILE A CA 1
ATOM 643 C C . ILE A 1 79 ? -12.545 5.213 -4.533 1.00 66.06 79 ILE A C 1
ATOM 645 O O . ILE A 1 79 ? -11.920 4.735 -3.590 1.00 66.06 79 ILE A O 1
ATOM 649 N N . PRO A 1 80 ? -12.246 6.436 -4.996 1.00 60.94 80 PRO A N 1
ATOM 650 C CA . PRO A 1 80 ? -11.042 7.155 -4.587 1.00 60.94 80 PRO A CA 1
ATOM 651 C C . PRO A 1 80 ? -11.019 7.485 -3.094 1.00 60.94 80 PRO A C 1
ATOM 653 O O . PRO A 1 80 ? -12.032 7.870 -2.505 1.00 60.94 80 PRO A O 1
ATOM 656 N N . TYR A 1 81 ? -9.832 7.459 -2.482 1.00 58.22 81 TYR A N 1
ATOM 657 C CA . TYR A 1 81 ? -9.639 8.040 -1.155 1.00 58.22 81 TYR A CA 1
ATOM 658 C C . TYR A 1 81 ? -9.855 9.570 -1.193 1.00 58.22 81 TYR A C 1
ATOM 660 O O . TYR A 1 81 ? -8.943 10.343 -1.465 1.00 58.22 81 TYR A O 1
ATOM 668 N N . ALA A 1 82 ? -11.094 9.975 -0.891 1.00 55.72 82 ALA A N 1
ATOM 669 C CA . ALA A 1 82 ? -11.599 11.327 -0.628 1.00 55.72 82 ALA A CA 1
ATOM 670 C C . ALA A 1 82 ? -11.389 12.411 -1.712 1.00 55.72 82 ALA A C 1
ATOM 672 O O . ALA A 1 82 ? -10.475 13.222 -1.581 1.00 55.72 82 ALA A O 1
ATOM 673 N N . PRO A 1 83 ? -12.317 12.571 -2.672 1.00 50.47 83 PRO A N 1
ATOM 674 C CA . PRO A 1 83 ? -12.282 13.725 -3.574 1.00 50.47 83 PRO A CA 1
ATOM 675 C C . PRO A 1 83 ? -12.869 15.036 -2.988 1.00 50.47 83 PRO A C 1
ATOM 677 O O . PRO A 1 83 ? -12.407 16.095 -3.390 1.00 50.47 83 PRO A O 1
ATOM 680 N N . LYS A 1 84 ? -13.835 14.992 -2.044 1.00 45.84 84 LYS A N 1
ATOM 681 C CA . LYS A 1 84 ? -14.381 16.075 -1.158 1.00 45.84 84 LYS A CA 1
ATOM 682 C C . LYS A 1 84 ? -15.601 15.455 -0.416 1.00 45.84 84 LYS A C 1
ATOM 684 O O . LYS A 1 84 ? -16.510 14.979 -1.075 1.00 45.84 84 LYS A O 1
ATOM 689 N N . ARG A 1 85 ? -15.572 15.287 0.916 1.00 46.19 85 ARG A N 1
ATOM 690 C CA . ARG A 1 85 ? -16.199 14.149 1.675 1.00 46.19 85 ARG A CA 1
ATOM 691 C C . ARG A 1 85 ? -17.694 14.336 2.051 1.00 46.19 85 ARG A C 1
ATOM 693 O O . ARG A 1 85 ? -18.076 15.453 2.359 1.00 46.19 85 ARG A O 1
ATOM 700 N N . GLN A 1 86 ? -18.555 13.300 2.081 1.00 36.34 86 GLN A N 1
ATOM 701 C CA . GLN A 1 86 ? -18.681 12.249 3.130 1.00 36.34 86 GLN A CA 1
ATOM 702 C C . GLN A 1 86 ? -18.839 10.810 2.560 1.00 36.34 86 GLN A C 1
ATOM 704 O O . GLN A 1 86 ? -19.437 10.633 1.508 1.00 36.34 86 GLN A O 1
ATOM 709 N N . GLY A 1 87 ? -18.317 9.786 3.270 1.00 43.38 87 GLY A N 1
ATOM 710 C CA . GLY A 1 87 ? -18.353 8.358 2.862 1.00 43.38 87 GLY A CA 1
ATOM 711 C C . GLY A 1 87 ? -17.029 7.785 2.313 1.00 43.38 87 GLY A C 1
ATOM 712 O O . GLY A 1 87 ? -17.026 7.073 1.318 1.00 43.38 87 GLY A O 1
ATOM 713 N N . VAL A 1 88 ? -15.891 8.144 2.921 1.00 52.38 88 VAL A N 1
ATOM 714 C CA . VAL A 1 88 ? -14.525 7.964 2.378 1.00 52.38 88 VAL A CA 1
ATOM 715 C C . VAL A 1 88 ? -14.203 6.514 2.007 1.00 52.38 88 VAL A C 1
ATOM 717 O O . VAL A 1 88 ? -14.328 5.610 2.827 1.00 52.38 88 VAL A O 1
ATOM 720 N N . SER A 1 89 ? -13.757 6.315 0.773 1.00 59.25 89 SER A N 1
ATOM 721 C CA . SER A 1 89 ? -14.022 5.079 0.051 1.00 59.25 89 SER A CA 1
ATOM 722 C C . SER A 1 89 ? -12.792 4.272 -0.376 1.00 59.25 89 SER A C 1
ATOM 724 O O . SER A 1 89 ? -12.900 3.438 -1.258 1.00 59.25 89 SER A O 1
ATOM 726 N N . GLU A 1 90 ? -11.674 4.406 0.340 1.00 68.69 90 GLU A N 1
ATOM 727 C CA . GLU A 1 90 ? -10.577 3.424 0.389 1.00 68.69 90 GLU A CA 1
ATOM 728 C C . GLU A 1 90 ? -9.879 3.491 1.763 1.00 68.69 90 GLU A C 1
ATOM 730 O O . GLU A 1 90 ? -9.951 4.519 2.441 1.00 68.69 90 GLU A O 1
ATOM 735 N N . CYS A 1 91 ? -9.210 2.416 2.219 1.00 81.19 91 CYS A N 1
ATOM 736 C CA . CYS A 1 91 ? -8.451 2.478 3.484 1.00 81.19 91 CYS A CA 1
ATOM 737 C C . CYS A 1 91 ? -7.227 3.390 3.301 1.00 81.19 91 CYS A C 1
ATOM 739 O O . CYS A 1 91 ? -6.505 3.284 2.312 1.00 81.19 91 CYS A O 1
ATOM 741 N N . LYS A 1 92 ? -6.952 4.251 4.291 1.00 81.69 92 LYS A N 1
ATOM 742 C CA . LYS A 1 92 ? -5.777 5.147 4.297 1.00 81.69 92 LYS A CA 1
ATOM 743 C C . LYS A 1 92 ? -4.469 4.400 4.031 1.00 81.69 92 LYS A C 1
ATOM 745 O O . LYS A 1 92 ? -3.592 4.915 3.350 1.00 81.69 92 LYS A O 1
ATOM 750 N N . HIS A 1 93 ? -4.368 3.176 4.547 1.00 86.38 93 HIS A N 1
ATOM 751 C CA . HIS A 1 93 ? -3.195 2.326 4.381 1.00 86.38 93 HIS A CA 1
ATOM 752 C C . HIS A 1 93 ? -3.021 1.824 2.940 1.00 86.38 93 HIS A C 1
ATOM 754 O O . HIS A 1 93 ? -1.893 1.718 2.478 1.00 86.38 93 HIS A O 1
ATOM 760 N N . LEU A 1 94 ? -4.116 1.571 2.205 1.00 85.56 94 LEU A N 1
ATOM 761 C CA . LEU A 1 94 ? -4.035 1.228 0.778 1.00 85.56 94 LEU A CA 1
ATOM 762 C C . LEU A 1 94 ? -3.488 2.395 -0.026 1.00 85.56 94 LEU A C 1
ATOM 764 O O . LEU A 1 94 ? -2.586 2.213 -0.836 1.00 85.56 94 LEU A O 1
ATOM 768 N N . ARG A 1 95 ? -3.998 3.600 0.242 1.00 85.38 95 ARG A N 1
ATOM 769 C CA . ARG A 1 95 ? -3.511 4.802 -0.426 1.00 85.38 95 ARG A CA 1
ATOM 770 C C . ARG A 1 95 ? -2.021 5.034 -0.154 1.00 85.38 95 ARG A C 1
ATOM 772 O O . ARG A 1 95 ? -1.269 5.276 -1.089 1.00 85.38 95 ARG A O 1
ATOM 779 N N . ALA A 1 96 ? -1.592 4.871 1.096 1.00 85.88 96 ALA A N 1
ATOM 780 C CA . ALA A 1 96 ? -0.185 4.984 1.472 1.00 85.88 96 ALA A CA 1
ATOM 781 C C . ALA A 1 96 ? 0.707 3.947 0.769 1.00 85.88 96 ALA A C 1
ATOM 783 O O . ALA A 1 96 ? 1.766 4.298 0.256 1.00 85.88 96 ALA A O 1
ATOM 784 N N . ALA A 1 97 ? 0.270 2.686 0.704 1.00 88.81 97 ALA A N 1
ATOM 785 C CA . ALA A 1 97 ? 1.009 1.629 0.019 1.00 88.81 97 ALA A CA 1
ATOM 786 C C . ALA A 1 97 ? 1.110 1.873 -1.497 1.00 88.81 97 ALA A C 1
ATOM 788 O O . ALA A 1 97 ? 2.174 1.666 -2.078 1.00 88.81 97 ALA A O 1
ATOM 789 N N . TRP A 1 98 ? 0.041 2.365 -2.132 1.00 86.75 98 TRP A N 1
ATOM 790 C CA . TRP A 1 98 ? 0.066 2.761 -3.542 1.00 86.75 98 TRP A CA 1
ATOM 791 C C . TRP A 1 98 ? 1.036 3.906 -3.812 1.00 86.75 98 TRP A C 1
ATOM 793 O O . TRP A 1 98 ? 1.823 3.821 -4.753 1.00 86.75 98 TRP A O 1
ATOM 803 N N . ASP A 1 99 ? 1.015 4.948 -2.981 1.00 85.31 99 ASP A N 1
ATOM 804 C CA . ASP A 1 99 ? 1.932 6.078 -3.127 1.00 85.31 99 ASP A CA 1
ATOM 805 C C . ASP A 1 99 ? 3.389 5.629 -2.931 1.00 85.31 99 ASP A C 1
ATOM 807 O O . ASP A 1 99 ? 4.258 5.998 -3.720 1.00 85.31 99 ASP A O 1
ATOM 811 N N . TYR A 1 100 ? 3.654 4.760 -1.948 1.00 88.88 100 TYR A N 1
ATOM 812 C CA . TYR A 1 100 ? 4.976 4.165 -1.745 1.00 88.88 100 TYR A CA 1
ATOM 813 C C . TYR A 1 100 ? 5.429 3.360 -2.973 1.00 88.88 100 TYR A C 1
ATOM 815 O O . TYR A 1 100 ? 6.524 3.575 -3.491 1.00 88.88 100 TYR A O 1
ATOM 823 N N . HIS A 1 101 ? 4.583 2.465 -3.490 1.00 87.94 101 HIS A N 1
ATOM 824 C CA . HIS A 1 101 ? 4.894 1.692 -4.694 1.00 87.94 101 HIS A CA 1
ATOM 825 C C . HIS A 1 101 ? 5.144 2.603 -5.905 1.00 87.94 101 HIS A C 1
ATOM 827 O O . HIS A 1 101 ? 6.072 2.379 -6.686 1.00 87.94 101 HIS A O 1
ATOM 833 N N . HIS A 1 102 ? 4.344 3.655 -6.068 1.00 84.62 102 HIS A N 1
ATOM 834 C CA . HIS A 1 102 ? 4.531 4.607 -7.151 1.00 84.62 102 HIS A CA 1
ATOM 835 C C . HIS A 1 102 ? 5.903 5.288 -7.065 1.00 84.62 102 HIS A C 1
ATOM 837 O O . HIS A 1 102 ? 6.661 5.247 -8.032 1.00 84.62 102 HIS A O 1
ATOM 843 N N . LEU A 1 103 ? 6.253 5.828 -5.896 1.00 85.88 103 LEU A N 1
ATOM 844 C CA . LEU A 1 103 ? 7.500 6.565 -5.678 1.00 85.88 103 LEU A CA 1
ATOM 845 C C . LEU A 1 103 ? 8.752 5.683 -5.746 1.00 85.88 103 LEU A C 1
ATOM 847 O O . LEU A 1 103 ? 9.771 6.118 -6.272 1.00 85.88 103 LEU A O 1
ATOM 851 N N . HIS A 1 104 ? 8.692 4.455 -5.229 1.00 86.25 104 HIS A N 1
ATOM 852 C CA . HIS A 1 104 ? 9.877 3.603 -5.089 1.00 86.25 104 HIS A CA 1
ATOM 853 C C . HIS A 1 104 ? 10.033 2.551 -6.189 1.00 86.25 104 HIS A C 1
ATOM 855 O O . HIS A 1 104 ? 11.135 2.045 -6.388 1.00 86.25 104 HIS A O 1
ATOM 861 N N . VAL A 1 105 ? 8.961 2.219 -6.912 1.00 87.44 105 VAL A N 1
ATOM 862 C CA . VAL A 1 105 ? 8.996 1.205 -7.978 1.00 87.44 105 VAL A CA 1
ATOM 863 C C . VAL A 1 105 ? 8.664 1.831 -9.322 1.00 87.44 105 VAL A C 1
ATOM 865 O O . VAL A 1 105 ? 9.458 1.751 -10.256 1.00 87.44 105 VAL A O 1
ATOM 868 N N . THR A 1 106 ? 7.506 2.486 -9.425 1.00 87.00 106 THR A N 1
ATOM 869 C CA . THR A 1 106 ? 6.990 2.935 -10.727 1.00 87.00 106 THR A CA 1
ATOM 870 C C . THR A 1 106 ? 7.814 4.085 -11.298 1.00 87.00 106 THR A C 1
ATOM 872 O O . THR A 1 106 ? 8.216 4.019 -12.456 1.00 87.00 106 THR A O 1
ATOM 875 N N . VAL A 1 107 ? 8.103 5.113 -10.495 1.00 86.38 107 VAL A N 1
ATOM 876 C CA . VAL A 1 107 ? 8.884 6.283 -10.924 1.00 86.38 107 VAL A CA 1
ATOM 877 C C . VAL A 1 107 ? 10.307 5.880 -11.337 1.00 86.38 107 VAL A C 1
ATOM 879 O O . VAL A 1 107 ? 10.663 6.140 -12.486 1.00 86.38 107 VAL A O 1
ATOM 882 N N . PRO A 1 108 ? 11.088 5.138 -10.523 1.00 87.69 108 PRO A N 1
ATOM 883 C CA . PRO A 1 108 ? 12.420 4.699 -10.937 1.00 87.69 108 PRO A CA 1
ATOM 884 C C . PRO A 1 108 ? 12.403 3.796 -12.173 1.00 87.69 108 PRO A C 1
ATOM 886 O O . PRO A 1 108 ? 13.308 3.864 -13.002 1.00 87.69 108 PRO A O 1
ATOM 889 N N . MET A 1 109 ? 11.379 2.948 -12.322 1.00 86.06 109 MET A N 1
ATOM 890 C CA . MET A 1 109 ? 11.216 2.115 -13.515 1.00 86.06 109 MET A CA 1
ATOM 891 C C . MET A 1 109 ? 10.954 2.968 -14.760 1.00 86.06 109 MET A C 1
ATOM 893 O O . MET A 1 109 ? 11.581 2.742 -15.793 1.00 86.06 109 MET A O 1
ATOM 897 N N . MET A 1 110 ? 10.066 3.960 -14.666 1.00 87.44 110 MET A N 1
ATOM 898 C CA . MET A 1 110 ? 9.794 4.892 -15.761 1.00 87.44 110 MET A CA 1
ATOM 899 C C . MET A 1 110 ? 11.022 5.727 -16.119 1.00 87.44 110 MET A C 1
ATOM 901 O O . MET A 1 110 ? 11.285 5.929 -17.302 1.00 87.44 110 MET A O 1
ATOM 905 N N . ASP A 1 111 ? 11.795 6.172 -15.132 1.00 88.00 111 ASP A N 1
ATOM 906 C CA . ASP A 1 111 ? 13.022 6.931 -15.370 1.00 88.00 111 ASP A CA 1
ATOM 907 C C . ASP A 1 111 ? 14.084 6.075 -16.067 1.00 88.00 111 ASP A C 1
ATOM 909 O O . ASP A 1 111 ? 14.689 6.515 -17.042 1.00 88.00 111 ASP A O 1
ATOM 913 N N . ARG A 1 112 ? 14.257 4.813 -15.653 1.00 85.44 112 ARG A N 1
ATOM 914 C CA . ARG A 1 112 ? 15.134 3.853 -16.350 1.00 85.44 112 ARG A CA 1
ATOM 915 C C . ARG A 1 112 ? 14.669 3.574 -17.774 1.00 85.44 112 ARG A C 1
ATOM 917 O O . ARG A 1 112 ? 15.492 3.506 -18.677 1.00 85.44 112 ARG A O 1
ATOM 924 N N . PHE A 1 113 ? 13.363 3.434 -17.985 1.00 83.38 113 PHE A N 1
ATOM 925 C CA . PHE A 1 113 ? 12.804 3.231 -19.319 1.00 83.38 113 PHE A CA 1
ATOM 926 C C . PHE A 1 113 ? 13.075 4.434 -20.233 1.00 83.38 113 PHE A C 1
ATOM 928 O O . PHE A 1 113 ? 13.505 4.256 -21.369 1.00 83.38 113 PHE A O 1
ATOM 935 N N . LYS A 1 114 ? 12.887 5.659 -19.725 1.00 86.00 114 LYS A N 1
ATOM 936 C CA . LYS A 1 114 ? 13.165 6.902 -20.463 1.00 86.00 114 LYS A CA 1
ATOM 937 C C . LYS A 1 114 ? 14.646 7.084 -20.787 1.00 86.00 114 LYS A C 1
ATOM 939 O O . LYS A 1 114 ? 14.967 7.552 -21.872 1.00 86.00 114 LYS A O 1
ATOM 944 N N . ASN A 1 115 ? 15.531 6.714 -19.864 1.00 83.62 115 ASN A N 1
ATOM 945 C CA . ASN A 1 115 ? 16.977 6.879 -20.021 1.00 83.62 115 ASN A CA 1
ATOM 946 C C . ASN A 1 115 ? 17.639 5.747 -20.829 1.00 83.62 115 ASN A C 1
ATOM 948 O O . ASN A 1 115 ? 18.847 5.787 -21.052 1.00 83.62 115 ASN A O 1
ATOM 952 N N . GLY A 1 116 ? 16.854 4.765 -21.290 1.00 76.94 116 GLY A N 1
ATOM 953 C CA . GLY A 1 116 ? 17.350 3.554 -21.933 1.00 76.94 116 GLY A CA 1
ATOM 954 C C . GLY A 1 116 ? 17.921 2.563 -20.917 1.00 76.94 116 GLY A C 1
ATOM 955 O O . GLY A 1 116 ? 18.541 2.936 -19.921 1.00 76.94 116 GLY A O 1
ATOM 956 N N . ILE A 1 117 ? 17.712 1.267 -21.160 1.00 66.00 117 ILE A N 1
ATOM 957 C CA . ILE A 1 117 ? 18.406 0.223 -20.398 1.00 66.00 117 ILE A CA 1
ATOM 958 C C . ILE A 1 117 ? 19.869 0.283 -20.855 1.00 66.00 117 ILE A C 1
ATOM 960 O O . ILE A 1 117 ? 20.101 0.104 -22.054 1.00 66.00 117 ILE A O 1
ATOM 964 N N . PRO A 1 118 ? 20.848 0.565 -19.972 1.00 60.81 118 PRO A N 1
ATOM 965 C CA . PRO A 1 118 ? 22.246 0.523 -20.375 1.00 60.81 118 PRO A CA 1
ATOM 966 C C . PRO A 1 118 ? 22.523 -0.874 -20.931 1.00 60.81 118 PRO A C 1
ATOM 968 O O . PRO A 1 118 ? 22.223 -1.870 -20.269 1.00 60.81 118 PRO A O 1
ATOM 971 N N . ALA A 1 119 ? 23.014 -0.942 -22.170 1.00 61.22 119 ALA A N 1
ATOM 972 C CA . ALA A 1 119 ? 23.471 -2.198 -22.743 1.00 61.22 119 ALA A CA 1
ATOM 973 C C . ALA A 1 119 ? 24.553 -2.757 -21.808 1.00 61.22 119 ALA A C 1
ATOM 975 O O . ALA A 1 119 ? 25.515 -2.049 -21.505 1.00 61.22 119 ALA A O 1
ATOM 976 N N . ALA A 1 120 ? 24.303 -3.955 -21.278 1.00 58.88 120 ALA A N 1
ATOM 977 C CA . ALA A 1 120 ? 25.234 -4.671 -20.413 1.00 58.88 120 ALA A CA 1
ATOM 978 C C . ALA A 1 120 ? 26.535 -5.004 -21.151 1.00 58.88 120 ALA A C 1
ATOM 980 O O . ALA A 1 120 ? 26.461 -5.260 -22.377 1.00 58.88 120 ALA A O 1
#

Organism: NCBI:txid1144680

InterPro domains:
  IPR007527 Zinc finger, SWIM-type [PS50966] (46-102)